Protein AF-A0A7V5R061-F1 (afdb_monomer_lite)

pLDDT: mean 94.67, std 3.87, range [61.81, 98.5]

Sequence (134 aa):
MTQEQFEGTRNYLDKYAGLLVKSQDRILGYALDSKYYGIDEWTQYIKNGLANLTVADVNRVINKYLQEDNIHFVFISKDGKDMKQRLVSEQPSPMKYNSAKDEDLLNKDKFLQKFPLHINADDVSIIPVEAVFQ

Radius of gyration: 22.3 Å; chains: 1; bounding box: 55×31×46 Å

Foldseek 3Di:
DDQVVLVVVLVVVLVVLVVQPPDPVSQVVQVVVCVVVVHDRRSVRSNVCSVPDDPVNVVVCCVVPVDLPDDDDDDDDPDLPVVLVCLQVLPFDQDDDPDDDDPVVNVVSVCVSRPNPNDHSVNRDDDDPVRPPD

Secondary structure (DSSP, 8-state):
--HHHHHHHHHHHHHHHHHHT-SHHHHHHHHHHHHHHT-S-HHHHHHHHHHH--HHHHHHHHHHHS-STT-------S-HHHHHHHHHTT-------SS---HHHHHHHHHHTT------GGG-----GGGT--

Structure (mmCIF, N/CA/C/O backbone):
data_AF-A0A7V5R061-F1
#
_entry.id   AF-A0A7V5R061-F1
#
loop_
_atom_site.group_PDB
_atom_site.id
_atom_site.type_symbol
_atom_site.label_atom_id
_atom_site.label_alt_id
_atom_site.label_comp_id
_atom_site.label_asym_id
_atom_site.label_entity_id
_atom_site.label_seq_id
_atom_site.pdbx_PDB_ins_code
_atom_site.Cartn_x
_atom_site.Cartn_y
_atom_site.Cartn_z
_atom_site.occupancy
_atom_site.B_iso_or_equiv
_atom_site.auth_seq_id
_atom_site.auth_comp_id
_atom_site.auth_asym_id
_atom_site.auth_atom_id
_atom_site.pdbx_PDB_model_num
ATOM 1 N N . MET A 1 1 ? 6.337 -3.890 11.846 1.00 93.62 1 MET A N 1
ATOM 2 C CA . MET A 1 1 ? 5.830 -2.796 12.704 1.00 93.62 1 MET A CA 1
ATOM 3 C C . MET A 1 1 ? 6.207 -3.084 14.154 1.00 93.62 1 MET A C 1
ATOM 5 O O . MET A 1 1 ? 6.145 -4.244 14.556 1.00 93.62 1 MET A O 1
ATOM 9 N N . THR A 1 2 ? 6.638 -2.074 14.916 1.00 98.00 2 THR A N 1
ATOM 10 C CA . THR A 1 2 ? 6.939 -2.212 16.358 1.00 98.00 2 THR A CA 1
ATOM 11 C C . THR A 1 2 ? 5.665 -2.147 17.212 1.00 98.00 2 THR A C 1
ATOM 13 O O . THR A 1 2 ? 4.622 -1.705 16.732 1.00 98.00 2 THR A O 1
ATOM 16 N N . GLN A 1 3 ? 5.742 -2.558 18.484 1.00 98.19 3 GLN A N 1
ATOM 17 C CA . GLN A 1 3 ? 4.614 -2.455 19.425 1.00 98.19 3 GLN A CA 1
ATOM 18 C C . GLN A 1 3 ? 4.134 -1.004 19.586 1.00 98.19 3 GLN A C 1
ATOM 20 O O . GLN A 1 3 ? 2.940 -0.738 19.514 1.00 98.19 3 GLN A O 1
ATOM 25 N N . GLU A 1 4 ? 5.066 -0.062 19.734 1.00 98.31 4 GLU A N 1
ATOM 26 C CA . GLU A 1 4 ? 4.762 1.366 19.883 1.00 98.31 4 GLU A CA 1
ATOM 27 C C . GLU A 1 4 ? 4.038 1.932 18.651 1.00 98.31 4 GLU A C 1
ATOM 29 O O . GLU A 1 4 ? 3.010 2.597 18.778 1.00 98.31 4 GLU A O 1
ATOM 34 N N . GLN A 1 5 ? 4.528 1.615 17.444 1.00 98.00 5 GLN A N 1
ATOM 35 C CA . GLN A 1 5 ? 3.871 2.012 16.195 1.00 98.00 5 GLN A CA 1
ATOM 36 C C . GLN A 1 5 ? 2.455 1.434 16.107 1.00 98.00 5 GLN A C 1
ATOM 38 O O . GLN A 1 5 ? 1.520 2.147 15.749 1.00 98.00 5 GLN A O 1
ATOM 43 N N . PHE A 1 6 ? 2.292 0.159 16.469 1.00 98.38 6 PHE A N 1
ATOM 44 C CA . PHE A 1 6 ? 0.998 -0.512 16.470 1.00 98.38 6 PHE A CA 1
ATOM 45 C C . PHE A 1 6 ? -0.001 0.162 17.416 1.00 98.38 6 PHE A C 1
ATOM 47 O O . PHE A 1 6 ? -1.114 0.488 17.003 1.00 98.38 6 PHE A O 1
ATOM 54 N N . GLU A 1 7 ? 0.387 0.415 18.665 1.00 97.94 7 GLU A N 1
ATOM 55 C CA . GLU A 1 7 ? -0.480 1.060 19.656 1.00 97.94 7 GLU A CA 1
ATOM 56 C C . GLU A 1 7 ? -0.854 2.484 19.241 1.00 97.94 7 GLU A C 1
ATOM 58 O O . GLU A 1 7 ? -2.025 2.864 19.327 1.00 97.94 7 GLU A O 1
ATOM 63 N N . GLY A 1 8 ? 0.115 3.247 18.725 1.00 97.88 8 GLY A N 1
ATOM 64 C CA . GLY A 1 8 ? -0.114 4.586 18.191 1.00 97.88 8 GLY A CA 1
ATOM 65 C C . GLY A 1 8 ? -1.131 4.584 17.048 1.00 97.88 8 GLY A C 1
ATOM 66 O O . GLY A 1 8 ? -2.111 5.334 17.085 1.00 97.88 8 GLY A O 1
ATOM 67 N N . THR A 1 9 ? -0.955 3.700 16.061 1.00 97.44 9 THR A N 1
ATOM 68 C CA . THR A 1 9 ? -1.890 3.561 14.938 1.00 97.44 9 THR A CA 1
ATOM 69 C C . THR A 1 9 ? -3.266 3.074 15.393 1.00 97.44 9 THR A C 1
ATOM 71 O O . THR A 1 9 ? -4.271 3.650 14.981 1.00 97.44 9 THR A O 1
ATOM 74 N N . ARG A 1 10 ? -3.348 2.072 16.279 1.00 97.50 10 ARG A N 1
ATOM 75 C CA . ARG A 1 10 ? -4.625 1.557 16.799 1.00 97.50 10 ARG A CA 1
ATOM 76 C C . ARG A 1 10 ? -5.424 2.650 17.510 1.00 97.50 10 ARG A C 1
ATOM 78 O O . ARG A 1 10 ? -6.607 2.818 17.228 1.00 97.50 10 ARG A O 1
ATOM 85 N N . ASN A 1 11 ? -4.773 3.424 18.378 1.00 95.81 11 ASN A N 1
ATOM 86 C CA . ASN A 1 11 ? -5.411 4.517 19.118 1.00 95.81 11 ASN A CA 1
ATOM 87 C C . ASN A 1 11 ? -5.890 5.647 18.196 1.00 95.81 11 ASN A C 1
ATOM 89 O O . ASN A 1 11 ? -6.921 6.269 18.457 1.00 95.81 11 ASN A O 1
ATOM 93 N N . TYR A 1 12 ? -5.144 5.930 17.125 1.00 96.75 12 TYR A N 1
ATOM 94 C CA . TYR A 1 12 ? -5.578 6.868 16.094 1.00 96.75 12 TYR A CA 1
ATOM 95 C C . TYR A 1 12 ? -6.833 6.358 15.374 1.00 96.75 12 TYR A C 1
ATOM 97 O O . TYR A 1 12 ? -7.822 7.086 15.290 1.00 96.75 12 TYR A O 1
ATOM 105 N N . LEU A 1 13 ? -6.816 5.106 14.903 1.00 96.81 13 LEU A N 1
ATOM 106 C CA . LEU A 1 13 ? -7.914 4.516 14.135 1.00 96.81 13 LEU A CA 1
ATOM 107 C C . LEU A 1 13 ? -9.207 4.385 14.950 1.00 96.81 13 LEU A C 1
ATOM 109 O O . LEU A 1 13 ? -10.279 4.677 14.422 1.00 96.81 13 LEU A O 1
ATOM 113 N N . ASP A 1 14 ? -9.114 4.031 16.235 1.00 93.56 14 ASP A N 1
ATOM 114 C CA . ASP A 1 14 ? -10.270 3.934 17.139 1.00 93.56 14 ASP A CA 1
ATOM 115 C C . ASP A 1 14 ? -11.050 5.260 17.229 1.00 93.56 14 ASP A C 1
ATOM 117 O O . ASP A 1 14 ? -12.279 5.298 17.115 1.00 93.56 14 ASP A O 1
ATOM 121 N N . LYS A 1 15 ? -10.325 6.381 17.336 1.00 92.31 15 LYS A N 1
ATOM 122 C CA . LYS A 1 15 ? -10.913 7.730 17.340 1.00 92.31 15 LYS A CA 1
ATOM 123 C C . LYS A 1 15 ? -11.374 8.154 15.949 1.00 92.31 15 LYS A C 1
ATOM 125 O O . LYS A 1 15 ? -12.422 8.785 15.808 1.00 92.31 15 LYS A O 1
ATOM 130 N N . TYR A 1 16 ? -10.591 7.819 14.926 1.00 94.81 16 TYR A N 1
ATOM 131 C CA . TYR A 1 16 ? -10.864 8.197 13.544 1.00 94.81 16 TYR A CA 1
ATOM 132 C C . TYR A 1 16 ? -12.153 7.563 13.009 1.00 94.81 16 TYR A C 1
ATOM 134 O O . TYR A 1 16 ? -12.869 8.215 12.252 1.00 94.81 16 TYR A O 1
ATOM 142 N N . ALA A 1 17 ? -12.513 6.356 13.465 1.00 92.38 17 ALA A N 1
ATOM 143 C CA . ALA A 1 17 ? -13.767 5.704 13.091 1.00 92.38 17 ALA A CA 1
ATOM 144 C C . ALA A 1 17 ? -14.987 6.613 13.336 1.00 92.38 17 ALA A C 1
ATOM 146 O O . ALA A 1 17 ? -15.807 6.808 12.445 1.00 92.38 17 ALA A O 1
ATOM 147 N N . GLY A 1 18 ? -15.059 7.286 14.490 1.00 90.88 18 GLY A N 1
ATOM 148 C CA . GLY A 1 18 ? -16.155 8.221 14.779 1.00 90.88 18 GLY A CA 1
ATOM 149 C C . GLY A 1 18 ? -16.217 9.426 13.828 1.00 90.88 18 GLY A C 1
ATOM 150 O O . GLY A 1 18 ? -17.297 9.937 13.542 1.00 90.88 18 GLY A O 1
ATOM 151 N N . LEU A 1 19 ? -15.077 9.869 13.288 1.00 93.12 19 LEU A N 1
ATOM 152 C CA . LEU A 1 19 ? -15.027 10.990 12.342 1.00 93.12 19 LEU A CA 1
ATOM 153 C C . LEU A 1 19 ? -15.553 10.617 10.952 1.00 93.12 19 LEU A C 1
ATOM 155 O O . LEU A 1 19 ? -16.001 11.497 10.212 1.00 93.12 19 LEU A O 1
ATOM 159 N N . LEU A 1 20 ? -15.505 9.334 10.590 1.00 93.62 20 LEU A N 1
ATOM 160 C CA . LEU A 1 20 ? -15.982 8.849 9.296 1.00 93.62 20 LEU A CA 1
ATOM 161 C C . LEU A 1 20 ? -17.513 8.842 9.199 1.00 93.62 20 LEU A C 1
ATOM 163 O O . LEU A 1 20 ? -18.040 8.945 8.094 1.00 93.62 20 LEU A O 1
ATOM 167 N N . VAL A 1 21 ? -18.216 8.840 10.334 1.00 93.38 21 VAL A N 1
ATOM 168 C CA . VAL A 1 21 ? -19.686 8.882 10.441 1.00 93.38 21 VAL A CA 1
ATOM 169 C C . VAL A 1 21 ? -20.218 10.253 10.888 1.00 93.38 21 VAL A C 1
ATOM 171 O O . VAL A 1 21 ? -21.299 10.364 11.456 1.00 93.38 21 VAL A O 1
ATOM 174 N N . LYS A 1 22 ? -19.473 11.336 10.625 1.00 93.31 22 LYS A N 1
ATOM 175 C CA . LYS A 1 22 ? -19.818 12.699 11.085 1.00 93.31 22 LYS A CA 1
ATOM 176 C C . LYS A 1 22 ? -21.060 13.330 10.435 1.00 93.31 22 LYS A C 1
ATOM 178 O O . LYS A 1 22 ? -21.471 14.411 10.849 1.00 93.31 22 LYS A O 1
ATOM 183 N N . SER A 1 23 ? -21.605 12.726 9.383 1.00 95.56 23 SER A N 1
ATOM 184 C CA . SER A 1 23 ? -22.730 13.259 8.613 1.00 95.56 23 SER A CA 1
ATOM 185 C C . SER A 1 23 ? -23.738 12.163 8.272 1.00 95.56 23 SER A C 1
ATOM 187 O O . SER A 1 23 ? -23.395 10.983 8.195 1.00 95.56 23 SER A O 1
ATOM 189 N N . GLN A 1 24 ? -25.000 12.552 8.073 1.00 95.62 24 GLN A N 1
ATOM 190 C CA . GLN A 1 24 ? -26.105 11.607 7.885 1.00 95.62 24 GLN A CA 1
ATOM 191 C C . GLN A 1 24 ? -25.953 10.739 6.626 1.00 95.62 24 GLN A C 1
ATOM 193 O O . GLN A 1 24 ? -26.290 9.557 6.649 1.00 95.62 24 GLN A O 1
ATOM 198 N N . ASP A 1 25 ? -25.429 11.306 5.540 1.00 97.00 25 ASP A N 1
ATOM 199 C CA . ASP A 1 25 ? -25.125 10.593 4.295 1.00 97.00 25 ASP A CA 1
ATOM 200 C C . ASP A 1 25 ? -24.064 9.503 4.509 1.00 97.00 25 ASP A C 1
ATOM 202 O O . ASP A 1 25 ? -24.206 8.394 3.998 1.00 97.00 25 ASP A O 1
ATOM 206 N N . ARG A 1 26 ? -23.040 9.778 5.327 1.00 96.25 26 ARG A N 1
ATOM 207 C CA . ARG A 1 26 ? -22.009 8.798 5.691 1.00 96.25 26 ARG A CA 1
ATOM 208 C C . ARG A 1 26 ? -22.557 7.697 6.588 1.00 96.25 26 ARG A C 1
ATOM 210 O O . ARG A 1 26 ? -22.271 6.533 6.327 1.00 96.25 26 ARG A O 1
ATOM 217 N N . ILE A 1 27 ? -23.362 8.047 7.595 1.00 95.81 27 ILE A N 1
ATOM 218 C CA . ILE A 1 27 ? -24.042 7.063 8.454 1.00 95.81 27 ILE A CA 1
ATOM 219 C C . ILE A 1 27 ? -24.875 6.110 7.593 1.00 95.81 27 ILE A C 1
ATOM 221 O O . ILE A 1 27 ? -24.785 4.895 7.751 1.00 95.81 27 ILE A O 1
ATOM 225 N N . LEU A 1 28 ? -25.653 6.653 6.651 1.00 97.25 28 LEU A N 1
ATOM 226 C CA . LEU A 1 28 ? -26.466 5.841 5.754 1.00 97.25 28 LEU A CA 1
ATOM 227 C C . LEU A 1 28 ? -25.605 4.964 4.835 1.00 97.25 28 LEU A C 1
ATOM 229 O O . LEU A 1 28 ? -25.911 3.786 4.683 1.00 97.25 28 LEU A O 1
ATOM 233 N N . GLY A 1 29 ? -24.528 5.508 4.261 1.00 97.12 29 GLY A N 1
ATOM 234 C CA . GLY A 1 29 ? -23.596 4.750 3.421 1.00 97.12 29 GLY A CA 1
ATOM 235 C C . GLY A 1 29 ? -23.014 3.537 4.149 1.00 97.12 29 GLY A C 1
ATOM 236 O O . GLY A 1 29 ? -23.168 2.413 3.681 1.00 97.12 29 GLY A O 1
ATOM 237 N N . TYR A 1 30 ? -22.457 3.741 5.345 1.00 97.00 30 TYR A N 1
ATOM 238 C CA . TYR A 1 30 ? -21.920 2.636 6.141 1.00 97.00 30 TYR A CA 1
ATOM 239 C C . TYR A 1 30 ? -22.996 1.656 6.614 1.00 97.00 30 TYR A C 1
ATOM 241 O O . TYR A 1 30 ? -22.720 0.468 6.704 1.00 97.00 30 TYR A O 1
ATOM 249 N N . ALA A 1 31 ? -24.228 2.103 6.876 1.00 97.06 31 ALA A N 1
ATOM 250 C CA . ALA A 1 31 ? -25.323 1.192 7.209 1.00 97.06 31 ALA A CA 1
ATOM 251 C C . ALA A 1 31 ? -25.713 0.282 6.028 1.00 97.06 31 ALA A C 1
ATOM 253 O O . ALA A 1 31 ? -26.035 -0.892 6.232 1.00 97.06 31 ALA A O 1
ATOM 254 N N . LEU A 1 32 ? -25.673 0.804 4.796 1.00 97.94 32 LEU A N 1
ATOM 255 C CA . LEU A 1 32 ? -25.878 0.005 3.585 1.00 97.94 32 LEU A CA 1
ATOM 256 C C . LEU A 1 32 ? -24.754 -1.020 3.410 1.00 97.94 32 LEU A C 1
ATOM 258 O O . LEU A 1 32 ? -25.050 -2.195 3.189 1.00 97.94 32 LEU A O 1
ATOM 262 N N . ASP A 1 33 ? -23.498 -0.602 3.586 1.00 97.31 33 ASP A N 1
ATOM 263 C CA . ASP A 1 33 ? -22.341 -1.500 3.537 1.00 97.31 33 ASP A CA 1
ATOM 264 C C . ASP A 1 33 ? -22.424 -2.572 4.630 1.00 97.31 33 ASP A C 1
ATOM 266 O O . ASP A 1 33 ? -22.273 -3.757 4.340 1.00 97.31 33 ASP A O 1
ATOM 270 N N . SER A 1 34 ? -22.747 -2.192 5.872 1.00 97.50 34 SER A N 1
ATOM 271 C CA . SER A 1 34 ? -22.928 -3.133 6.981 1.00 97.50 34 SER A CA 1
ATOM 272 C C . SER A 1 34 ? -23.958 -4.207 6.646 1.00 97.50 34 SER A C 1
ATOM 274 O O . SER A 1 34 ? -23.703 -5.398 6.826 1.00 97.50 34 SER A O 1
ATOM 276 N N . LYS A 1 35 ? -25.100 -3.803 6.075 1.00 97.88 35 LYS A N 1
ATOM 277 C CA . LYS A 1 35 ? -26.143 -4.734 5.637 1.00 97.88 35 LYS A CA 1
ATOM 278 C C . LYS A 1 35 ? -25.678 -5.629 4.488 1.00 97.88 35 LYS A C 1
ATOM 280 O O . LYS A 1 35 ? -26.021 -6.807 4.475 1.00 97.88 35 LYS A O 1
ATOM 285 N N . TYR A 1 36 ? -24.936 -5.081 3.529 1.00 97.94 36 TYR A N 1
ATOM 286 C CA . TYR A 1 36 ? -24.434 -5.827 2.378 1.00 97.94 36 TYR A CA 1
ATOM 287 C C . TYR A 1 36 ? -23.403 -6.888 2.787 1.00 97.94 36 TYR A C 1
ATOM 289 O O . TYR A 1 36 ? -23.503 -8.036 2.362 1.00 97.94 36 TYR A O 1
ATOM 297 N N . TYR A 1 37 ? -22.447 -6.524 3.645 1.00 97.31 37 TYR A N 1
ATOM 298 C CA . TYR A 1 37 ? -21.388 -7.419 4.116 1.00 97.31 37 TYR A CA 1
ATOM 299 C C . TYR A 1 37 ? -21.799 -8.301 5.305 1.00 97.31 37 TYR A C 1
ATOM 301 O O . TYR A 1 37 ? -21.035 -9.183 5.692 1.00 97.31 37 TYR A O 1
ATOM 309 N N . GLY A 1 38 ? -22.985 -8.088 5.887 1.00 97.31 38 GLY A N 1
ATOM 310 C CA . GLY A 1 38 ? -23.475 -8.860 7.032 1.00 97.31 38 GLY A CA 1
ATOM 311 C C . GLY A 1 38 ? -22.687 -8.609 8.320 1.00 97.31 38 GLY A C 1
ATOM 312 O O . GLY A 1 38 ? -22.534 -9.524 9.126 1.00 97.31 38 GLY A O 1
ATOM 313 N N . ILE A 1 39 ? -22.165 -7.393 8.496 1.00 97.06 39 ILE A N 1
ATOM 314 C CA . ILE A 1 39 ? -21.455 -6.970 9.710 1.00 97.06 39 ILE A CA 1
ATOM 315 C C . ILE A 1 39 ? -22.372 -6.127 10.604 1.00 97.06 39 ILE A C 1
ATOM 317 O O . ILE A 1 39 ? -23.392 -5.600 10.152 1.00 97.06 39 ILE A O 1
ATOM 321 N N . ASP A 1 40 ? -21.984 -5.975 11.869 1.00 96.00 40 ASP A N 1
ATOM 322 C CA . ASP A 1 40 ? -22.656 -5.082 12.817 1.00 96.00 40 ASP A CA 1
ATOM 323 C C . ASP A 1 40 ? -22.610 -3.609 12.361 1.00 96.00 40 ASP A C 1
ATOM 325 O O . ASP A 1 40 ? -22.041 -3.259 11.318 1.00 96.00 40 ASP A O 1
ATOM 329 N N . GLU A 1 41 ? -23.196 -2.715 13.166 1.00 95.50 41 GLU A N 1
ATOM 330 C CA . GLU A 1 41 ? -23.025 -1.271 12.987 1.00 95.50 41 GLU A CA 1
ATOM 331 C C . GLU A 1 41 ? -21.532 -0.959 12.824 1.00 95.50 41 GLU A C 1
ATOM 333 O O . GLU A 1 41 ? -20.706 -1.350 13.652 1.00 95.50 41 GLU A O 1
ATOM 338 N N . TRP A 1 42 ? -21.190 -0.312 11.710 1.00 95.69 42 TRP A N 1
ATOM 339 C CA . TRP A 1 42 ? -19.817 -0.219 11.228 1.00 95.69 42 TRP A CA 1
ATOM 340 C C . TRP A 1 42 ? -18.847 0.319 12.286 1.00 95.69 42 TRP A C 1
ATOM 342 O O . TRP A 1 42 ? -17.757 -0.226 12.468 1.00 95.69 42 TRP A O 1
ATOM 352 N N . THR A 1 43 ? -19.248 1.342 13.042 1.00 94.94 43 THR A N 1
ATOM 353 C CA . THR A 1 43 ? -18.385 1.939 14.064 1.00 94.94 43 THR A CA 1
ATOM 354 C C . THR A 1 43 ? -18.102 0.955 15.203 1.00 94.94 43 THR A C 1
ATOM 356 O O . THR A 1 43 ? -16.962 0.859 15.660 1.00 94.94 43 THR A O 1
ATOM 359 N N . GLN A 1 44 ? -19.106 0.192 15.646 1.00 94.88 44 GLN A N 1
ATOM 360 C CA . GLN A 1 44 ? -18.931 -0.885 16.628 1.00 94.88 44 GLN A CA 1
ATOM 361 C C . GLN A 1 44 ? -18.063 -2.022 16.088 1.00 94.88 44 GLN A C 1
ATOM 363 O O . GL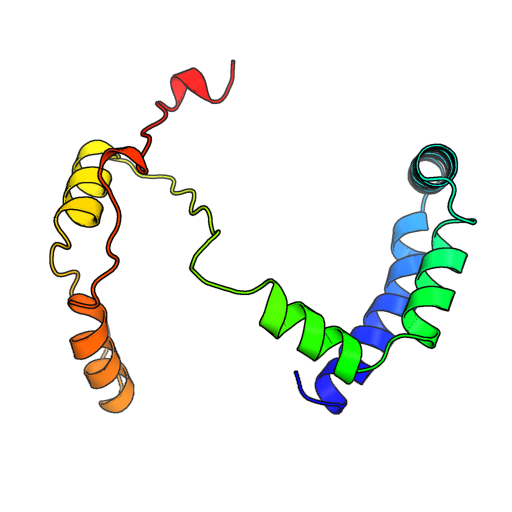N A 1 44 ? -17.134 -2.451 16.773 1.00 94.88 44 GLN A O 1
ATOM 368 N N . TYR A 1 45 ? -18.318 -2.470 14.856 1.00 96.25 45 TYR A N 1
ATOM 369 C CA . TYR A 1 45 ? -17.536 -3.519 14.203 1.00 96.25 45 TYR A CA 1
ATOM 370 C C . TYR A 1 45 ? -16.041 -3.167 14.165 1.00 96.25 45 TYR A C 1
ATOM 372 O O . TYR A 1 45 ? -15.199 -3.961 14.593 1.00 96.25 45 TYR A O 1
ATOM 380 N N . ILE A 1 46 ? -15.703 -1.945 13.735 1.00 95.94 46 ILE A N 1
ATOM 381 C CA . ILE A 1 46 ? -14.315 -1.469 13.679 1.00 95.94 46 ILE A CA 1
ATOM 382 C C . ILE A 1 46 ? -13.692 -1.390 15.075 1.00 95.94 46 ILE A C 1
ATOM 384 O O . ILE A 1 46 ? -12.586 -1.896 15.271 1.00 95.94 46 ILE A O 1
ATOM 388 N N . LYS A 1 47 ? -14.382 -0.800 16.058 1.00 95.00 47 LYS A N 1
ATOM 389 C CA . LYS A 1 47 ? -13.856 -0.669 17.428 1.00 95.00 47 LYS A CA 1
ATOM 390 C C . LYS A 1 47 ? -13.590 -2.022 18.079 1.00 95.00 47 LYS A C 1
ATOM 392 O O . LYS A 1 47 ? -12.522 -2.226 18.654 1.00 95.00 47 LYS A O 1
ATOM 397 N N . ASN A 1 48 ? -14.517 -2.965 17.931 1.00 96.38 48 ASN A N 1
ATOM 398 C CA . ASN A 1 48 ? -14.359 -4.324 18.444 1.00 96.38 48 ASN A CA 1
ATOM 399 C C . ASN A 1 48 ? -13.197 -5.048 17.751 1.00 96.38 48 ASN A C 1
ATOM 401 O O . ASN A 1 48 ? -12.393 -5.707 18.411 1.00 96.38 48 ASN A O 1
ATOM 405 N N . GLY A 1 49 ? -13.069 -4.885 16.431 1.00 96.81 49 GLY A N 1
ATOM 406 C CA . GLY A 1 49 ? -11.950 -5.429 15.666 1.00 96.81 49 GLY A CA 1
ATOM 407 C C . GLY A 1 49 ? -10.603 -4.885 16.143 1.00 96.81 49 GLY A C 1
ATOM 408 O O . GLY A 1 49 ? -9.692 -5.659 16.422 1.00 96.81 49 GLY A O 1
ATOM 409 N N . LEU A 1 50 ? -10.487 -3.564 16.307 1.00 97.00 50 LEU A N 1
ATOM 410 C CA . LEU A 1 50 ? -9.263 -2.915 16.786 1.00 97.00 50 LEU A CA 1
ATOM 411 C C . LEU A 1 50 ? -8.916 -3.318 18.222 1.00 97.00 50 LEU A C 1
ATOM 413 O O . LEU A 1 50 ? -7.744 -3.558 18.509 1.00 97.00 50 LEU A O 1
ATOM 417 N N . ALA A 1 51 ? -9.906 -3.428 19.111 1.00 96.25 51 ALA A N 1
ATOM 418 C CA . ALA A 1 51 ? -9.696 -3.843 20.498 1.00 96.25 51 ALA A CA 1
ATOM 419 C C . ALA A 1 51 ? -9.083 -5.251 20.604 1.00 96.25 51 ALA A C 1
ATOM 421 O O . ALA A 1 51 ? -8.215 -5.476 21.448 1.00 96.25 51 ALA A O 1
ATOM 422 N N . ASN A 1 52 ? -9.490 -6.164 19.718 1.00 97.19 52 ASN A N 1
ATOM 423 C CA . ASN A 1 52 ? -9.008 -7.547 19.681 1.00 97.19 52 ASN A CA 1
ATOM 424 C C . ASN A 1 52 ? -7.734 -7.741 18.840 1.00 97.19 52 ASN A C 1
ATOM 426 O O . ASN A 1 52 ? -7.110 -8.798 18.913 1.00 97.19 52 ASN A O 1
ATOM 430 N N . LEU A 1 53 ? -7.347 -6.753 18.027 1.00 97.62 53 LEU A N 1
ATOM 431 C CA . LEU A 1 53 ? -6.199 -6.849 17.128 1.00 97.62 53 LEU A CA 1
ATOM 432 C C . LEU A 1 53 ? -4.874 -6.820 17.903 1.00 97.62 53 LEU A C 1
ATOM 434 O O . LEU A 1 53 ? -4.706 -6.040 18.845 1.00 97.62 53 LEU A O 1
ATOM 438 N N . THR A 1 54 ? -3.900 -7.618 17.458 1.00 98.19 54 THR A N 1
ATOM 439 C CA . THR A 1 54 ? -2.545 -7.648 18.029 1.00 98.19 54 THR A CA 1
ATOM 440 C C . THR A 1 54 ? -1.477 -7.213 17.023 1.00 98.19 54 THR A C 1
ATOM 442 O O . THR A 1 54 ? -1.657 -7.317 15.807 1.00 98.19 54 THR A O 1
ATOM 445 N N . VAL A 1 55 ? -0.306 -6.786 17.516 1.00 98.38 55 VAL A N 1
ATOM 446 C CA . VAL A 1 55 ? 0.858 -6.498 16.654 1.00 98.38 55 VAL A CA 1
ATOM 447 C C . VAL A 1 55 ? 1.304 -7.735 15.862 1.00 98.38 55 VAL A C 1
ATOM 449 O O . VAL A 1 55 ? 1.784 -7.615 14.734 1.00 98.38 55 VAL A O 1
ATOM 452 N N . ALA A 1 56 ? 1.125 -8.932 16.433 1.00 98.50 56 ALA A N 1
ATOM 453 C CA . ALA A 1 56 ? 1.478 -10.190 15.789 1.00 98.50 56 ALA A CA 1
ATOM 454 C C . ALA A 1 56 ? 0.575 -10.461 14.580 1.00 98.50 56 ALA A C 1
ATOM 456 O O . ALA A 1 56 ? 1.077 -10.849 13.525 1.00 98.50 56 ALA A O 1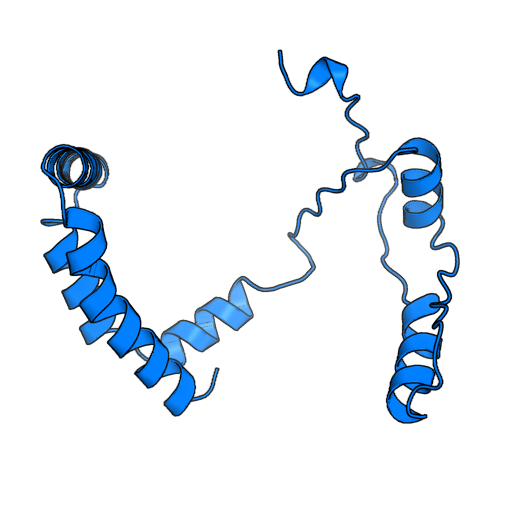
ATOM 457 N N . ASP A 1 57 ? -0.727 -10.182 14.693 1.00 98.12 57 ASP A N 1
ATOM 458 C CA . ASP A 1 57 ? -1.662 -10.287 13.571 1.00 98.12 57 ASP A CA 1
ATOM 459 C C . ASP A 1 57 ? -1.289 -9.346 12.431 1.00 98.12 57 ASP A C 1
ATOM 461 O O . ASP A 1 57 ? -1.226 -9.769 11.276 1.00 98.12 57 ASP A O 1
ATOM 465 N N . VAL A 1 58 ? -0.982 -8.088 12.756 1.00 97.50 58 VAL A N 1
ATOM 466 C CA . VAL A 1 58 ? -0.590 -7.086 11.759 1.00 97.50 58 VAL A CA 1
ATOM 467 C C . VAL A 1 58 ? 0.705 -7.493 11.062 1.00 97.50 58 VAL A C 1
ATOM 469 O O . VAL A 1 58 ? 0.753 -7.528 9.836 1.00 97.50 58 VAL A O 1
ATOM 472 N N . ASN A 1 59 ? 1.740 -7.870 11.815 1.00 98.00 59 ASN A N 1
ATOM 473 C CA . ASN A 1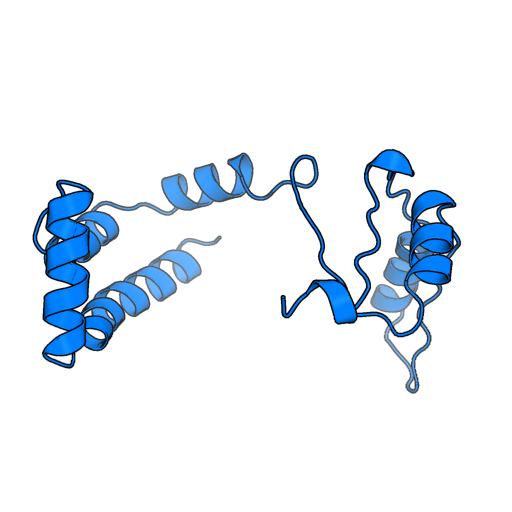 59 ? 3.014 -8.291 11.231 1.00 98.00 59 ASN A CA 1
ATOM 474 C C . ASN A 1 59 ? 2.871 -9.568 10.388 1.00 98.00 59 ASN A C 1
ATOM 476 O O . ASN A 1 59 ? 3.480 -9.666 9.325 1.00 98.00 59 ASN A O 1
ATOM 480 N N . ARG A 1 60 ? 2.025 -10.520 10.804 1.00 98.00 60 ARG A N 1
ATOM 481 C CA . ARG A 1 60 ? 1.708 -11.717 10.013 1.00 98.00 60 ARG A CA 1
ATOM 482 C C . ARG A 1 60 ? 1.074 -11.352 8.670 1.00 98.00 60 ARG A C 1
ATOM 484 O O . ARG A 1 60 ? 1.439 -11.935 7.655 1.00 98.00 60 ARG A O 1
ATOM 491 N N . VAL A 1 61 ? 0.124 -10.417 8.658 1.00 97.19 61 VAL A N 1
ATOM 492 C CA . VAL A 1 61 ? -0.550 -9.958 7.431 1.00 97.19 61 VAL A CA 1
ATOM 493 C C . VAL A 1 61 ? 0.413 -9.169 6.541 1.00 97.19 61 VAL A C 1
ATOM 495 O O . VAL A 1 61 ? 0.451 -9.436 5.344 1.00 97.19 61 VAL A O 1
ATOM 498 N N . ILE A 1 62 ? 1.236 -8.280 7.109 1.00 95.31 62 ILE A N 1
ATOM 499 C CA . ILE A 1 62 ? 2.279 -7.550 6.367 1.00 95.31 62 ILE A CA 1
ATOM 500 C C . ILE A 1 62 ? 3.200 -8.540 5.653 1.00 95.31 62 ILE A C 1
ATOM 502 O O . ILE A 1 62 ? 3.324 -8.477 4.438 1.00 95.31 62 ILE A O 1
ATOM 506 N N . ASN A 1 63 ? 3.762 -9.510 6.376 1.00 94.50 63 ASN A N 1
ATOM 507 C CA . ASN A 1 63 ? 4.685 -10.482 5.785 1.00 94.50 63 ASN A CA 1
ATOM 508 C C . ASN A 1 63 ? 4.019 -11.392 4.744 1.00 94.50 63 ASN A C 1
ATOM 510 O O . ASN A 1 63 ? 4.694 -11.905 3.859 1.00 94.50 63 ASN A O 1
ATOM 514 N N . LYS A 1 64 ? 2.708 -11.635 4.866 1.00 95.12 64 LYS A N 1
ATOM 515 C CA . LYS A 1 64 ? 1.975 -12.499 3.936 1.00 95.12 64 LYS A CA 1
ATOM 516 C C . LYS A 1 64 ? 1.594 -11.788 2.637 1.00 95.12 64 LYS A C 1
ATOM 518 O O . LYS A 1 64 ? 1.573 -12.439 1.598 1.00 95.12 64 LYS A O 1
ATOM 523 N N . TYR A 1 65 ? 1.221 -10.511 2.701 1.00 95.00 65 TYR A N 1
ATOM 524 C CA . TYR A 1 6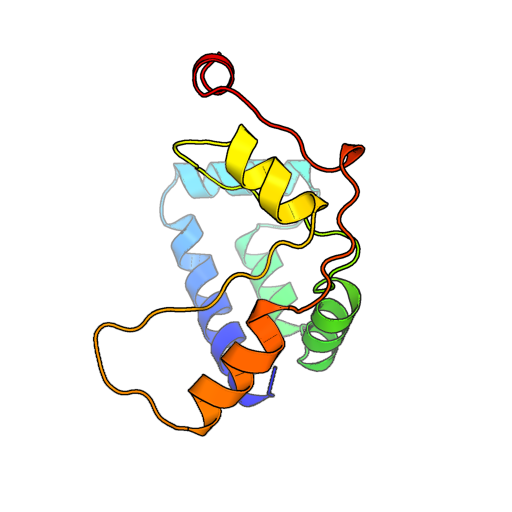5 ? 0.586 -9.823 1.571 1.00 95.00 65 TYR A CA 1
ATOM 525 C C . TYR A 1 65 ? 1.384 -8.645 1.014 1.00 95.00 65 TYR A C 1
ATOM 527 O O . TYR A 1 65 ? 1.158 -8.279 -0.133 1.00 95.00 65 TYR A O 1
ATOM 535 N N . LEU A 1 66 ? 2.305 -8.052 1.779 1.00 93.38 66 LEU A N 1
ATOM 536 C CA . LEU A 1 66 ? 3.194 -7.006 1.276 1.00 93.38 66 LEU A CA 1
ATOM 537 C C . LEU A 1 66 ? 4.459 -7.661 0.708 1.00 93.38 66 LEU A C 1
ATOM 539 O O . LEU A 1 66 ? 5.491 -7.727 1.372 1.00 93.38 66 LEU A O 1
ATOM 543 N N . GLN A 1 67 ? 4.328 -8.200 -0.500 1.00 92.00 67 GLN A N 1
ATOM 544 C CA . GLN A 1 67 ? 5.377 -8.897 -1.246 1.00 92.00 67 GLN A CA 1
ATOM 545 C C . GLN A 1 67 ? 5.546 -8.284 -2.644 1.00 92.00 67 GLN A C 1
ATOM 547 O O . GLN A 1 67 ? 4.843 -7.337 -3.000 1.00 92.00 67 GLN A O 1
ATOM 552 N N . GLU A 1 68 ? 6.500 -8.811 -3.411 1.00 88.44 68 GLU A N 1
ATOM 553 C CA . GLU A 1 68 ? 6.844 -8.310 -4.747 1.00 88.44 68 GLU A CA 1
ATOM 554 C C . GLU A 1 68 ? 6.307 -9.201 -5.886 1.00 88.44 68 GLU A C 1
ATOM 556 O O . GLU A 1 68 ? 6.230 -8.742 -7.020 1.00 88.44 68 GLU A O 1
ATOM 561 N N . ASP A 1 69 ? 5.871 -10.440 -5.614 1.00 87.56 69 ASP A N 1
ATOM 562 C CA . ASP A 1 69 ? 5.450 -11.375 -6.676 1.00 87.56 69 ASP A CA 1
ATOM 563 C C . ASP A 1 69 ? 4.048 -11.089 -7.255 1.00 87.56 69 ASP A C 1
ATOM 565 O O . ASP A 1 69 ? 3.686 -11.622 -8.298 1.00 87.56 69 ASP A O 1
ATOM 569 N N . ASN A 1 70 ? 3.208 -10.320 -6.555 1.00 88.62 70 ASN A N 1
ATOM 570 C CA . ASN A 1 70 ? 1.816 -10.040 -6.926 1.00 88.62 70 ASN A CA 1
ATOM 571 C C . ASN A 1 70 ? 1.482 -8.560 -6.694 1.00 88.62 70 ASN A C 1
ATOM 573 O O . ASN A 1 70 ? 0.576 -8.206 -5.933 1.00 88.62 70 ASN A O 1
ATOM 577 N N . ILE A 1 71 ? 2.257 -7.693 -7.343 1.00 90.50 71 ILE A N 1
ATOM 578 C CA . ILE A 1 71 ? 2.112 -6.241 -7.284 1.00 90.50 71 ILE A CA 1
ATOM 579 C C . ILE A 1 71 ? 1.876 -5.670 -8.683 1.00 90.50 71 ILE A C 1
ATOM 581 O O . ILE A 1 71 ? 2.475 -6.100 -9.665 1.00 90.50 71 ILE A O 1
ATOM 585 N N . HIS A 1 72 ? 1.012 -4.659 -8.772 1.00 92.56 72 HIS A N 1
ATOM 586 C CA . HIS A 1 72 ? 0.813 -3.887 -9.993 1.00 92.56 72 HIS A CA 1
ATOM 587 C C . HIS A 1 72 ? 1.277 -2.452 -9.783 1.00 92.56 72 HIS A C 1
ATOM 589 O O . HIS A 1 72 ? 0.808 -1.759 -8.879 1.00 92.56 72 HIS A O 1
ATOM 595 N N . PHE A 1 73 ? 2.161 -1.993 -10.663 1.00 92.88 73 PHE A N 1
ATOM 596 C CA . PHE A 1 73 ? 2.588 -0.604 -10.712 1.00 92.88 73 PHE A CA 1
ATOM 597 C C . PHE A 1 73 ? 1.892 0.115 -11.864 1.00 92.88 73 PHE A C 1
ATOM 599 O O . PHE A 1 73 ? 1.916 -0.343 -13.005 1.00 92.88 73 PHE A O 1
ATOM 606 N N . VAL A 1 74 ? 1.294 1.268 -11.565 1.00 94.25 74 VAL A N 1
ATOM 607 C CA . VAL A 1 74 ? 0.672 2.141 -12.564 1.00 94.25 74 VAL A CA 1
ATOM 608 C C . VAL A 1 74 ? 1.462 3.436 -12.626 1.00 94.25 74 VAL A C 1
ATOM 610 O O . VAL A 1 74 ? 1.653 4.111 -11.615 1.00 94.25 74 VAL A O 1
ATOM 613 N N . PHE A 1 75 ? 1.907 3.791 -13.828 1.00 94.25 75 PHE A N 1
ATOM 614 C CA . PHE A 1 75 ? 2.697 4.989 -14.077 1.00 94.25 75 PHE A CA 1
ATOM 615 C C . PHE A 1 75 ? 1.993 5.892 -15.082 1.00 94.25 75 PHE A C 1
ATOM 617 O O . PHE A 1 75 ? 1.434 5.424 -16.072 1.00 94.25 75 PHE A O 1
ATOM 624 N N . ILE A 1 76 ? 2.087 7.201 -14.860 1.00 94.31 76 ILE A N 1
ATOM 625 C CA . ILE A 1 76 ? 1.710 8.211 -15.847 1.00 94.31 76 ILE A CA 1
ATOM 626 C C . ILE A 1 76 ? 3.006 8.720 -16.472 1.00 94.31 76 ILE A C 1
ATOM 628 O O . ILE A 1 76 ? 3.830 9.331 -15.793 1.00 94.31 76 ILE A O 1
ATOM 632 N N . SER A 1 77 ? 3.199 8.449 -17.762 1.00 93.94 77 SER A N 1
ATOM 633 C CA . SER A 1 77 ? 4.395 8.843 -18.512 1.00 93.94 77 SER A CA 1
ATOM 634 C C . SER A 1 77 ? 4.013 9.598 -19.779 1.00 93.94 77 SER A C 1
ATOM 636 O O . SER A 1 77 ? 3.021 9.275 -20.429 1.00 93.94 77 SER A O 1
ATOM 638 N N . LYS A 1 78 ? 4.844 10.575 -20.162 1.00 94.56 78 LYS A N 1
ATOM 639 C CA . LYS A 1 78 ? 4.757 11.233 -21.475 1.00 94.56 78 LYS A CA 1
ATOM 640 C C . LYS A 1 78 ? 5.062 10.255 -22.616 1.00 94.56 78 LYS A C 1
ATOM 642 O O . LYS A 1 78 ? 4.520 10.409 -23.704 1.00 94.56 78 LYS A O 1
ATOM 647 N N . ASP A 1 79 ? 5.932 9.277 -22.366 1.00 95.94 79 ASP A N 1
ATOM 648 C CA . ASP A 1 79 ? 6.306 8.242 -23.329 1.00 95.94 79 ASP A CA 1
ATOM 649 C C . ASP A 1 79 ? 6.238 6.860 -22.666 1.00 95.94 79 ASP A C 1
ATOM 651 O O . ASP A 1 79 ? 7.154 6.420 -21.966 1.00 95.94 79 ASP A O 1
ATOM 655 N N . GLY A 1 80 ? 5.099 6.189 -22.843 1.00 95.62 80 GLY A N 1
ATOM 656 C CA . GLY A 1 80 ? 4.893 4.832 -22.338 1.00 95.62 80 GLY A CA 1
ATOM 657 C C . GLY A 1 80 ? 5.683 3.774 -23.112 1.00 95.62 80 GLY A C 1
ATOM 658 O O . GLY A 1 80 ? 6.017 2.737 -22.542 1.00 95.62 80 GLY A O 1
ATOM 659 N N . LYS A 1 81 ? 6.015 4.023 -24.389 1.00 96.00 81 LYS A N 1
ATOM 660 C CA . LYS A 1 81 ? 6.746 3.060 -25.229 1.00 96.00 81 LYS A CA 1
ATOM 661 C C . LYS A 1 81 ? 8.205 2.977 -24.805 1.00 96.00 81 LYS A C 1
ATOM 663 O O . LYS A 1 81 ? 8.696 1.876 -24.571 1.00 96.00 81 LYS A O 1
ATOM 668 N N . ASP A 1 82 ? 8.855 4.126 -24.638 1.00 96.25 82 ASP A N 1
ATOM 669 C CA . ASP A 1 82 ? 10.217 4.203 -24.103 1.00 96.25 82 ASP A CA 1
ATOM 670 C C . ASP A 1 82 ? 10.293 3.621 -22.683 1.00 96.25 82 ASP A C 1
ATOM 672 O O . ASP A 1 82 ? 11.180 2.826 -22.376 1.00 96.25 82 ASP A O 1
ATOM 676 N N . MET A 1 83 ? 9.322 3.943 -21.820 1.00 95.31 83 MET A N 1
ATOM 677 C CA . MET A 1 83 ? 9.292 3.388 -20.465 1.00 95.31 83 MET A CA 1
ATOM 678 C C . MET A 1 83 ? 9.152 1.862 -20.469 1.00 95.31 83 MET A C 1
ATOM 680 O O . MET A 1 83 ? 9.915 1.190 -19.776 1.00 95.31 83 MET A O 1
ATOM 684 N N . LYS A 1 84 ? 8.235 1.306 -21.277 1.00 95.69 84 LYS A N 1
ATOM 685 C CA . LYS A 1 84 ? 8.108 -0.148 -21.448 1.00 95.69 84 LYS A CA 1
ATOM 686 C C . LYS A 1 84 ? 9.431 -0.750 -21.904 1.00 95.69 84 LYS A C 1
ATOM 688 O O . LYS A 1 84 ? 9.877 -1.713 -21.295 1.00 95.69 84 LYS A O 1
ATOM 693 N N . GLN A 1 85 ? 10.071 -0.172 -22.922 1.00 95.94 85 GLN A N 1
ATOM 694 C CA . GLN A 1 85 ? 11.358 -0.655 -23.421 1.00 95.94 85 GLN A CA 1
ATOM 695 C C . GLN A 1 85 ? 12.411 -0.711 -22.307 1.00 95.94 85 GLN A C 1
ATOM 697 O O . GLN A 1 85 ? 13.047 -1.745 -22.137 1.00 95.94 85 GLN A O 1
ATOM 702 N N . ARG A 1 86 ? 12.551 0.359 -21.518 1.00 94.75 86 ARG A N 1
ATOM 703 C CA . ARG A 1 86 ? 13.528 0.431 -20.421 1.00 94.75 86 ARG A CA 1
ATOM 704 C C . ARG A 1 86 ? 13.285 -0.595 -19.320 1.00 94.75 86 ARG A C 1
ATOM 706 O O . ARG A 1 86 ? 14.252 -1.159 -18.814 1.00 94.75 86 ARG A O 1
ATOM 713 N N . LEU A 1 87 ? 12.020 -0.828 -18.963 1.00 94.25 87 LEU A N 1
ATOM 714 C CA . LEU A 1 87 ? 11.630 -1.809 -17.946 1.00 94.25 87 LEU A CA 1
ATOM 715 C C . LEU A 1 87 ? 11.937 -3.240 -18.402 1.00 94.25 87 LEU A C 1
ATOM 717 O O . LEU A 1 87 ? 12.586 -3.981 -17.674 1.00 94.25 87 LEU A O 1
ATOM 721 N N . VAL A 1 88 ? 11.521 -3.610 -19.618 1.00 95.50 88 VAL A N 1
ATOM 722 C CA . VAL A 1 88 ? 11.674 -4.989 -20.124 1.00 95.50 88 VAL A CA 1
ATOM 723 C C . VAL A 1 88 ? 13.111 -5.317 -20.522 1.00 95.50 88 VAL A C 1
ATOM 725 O O . VAL A 1 88 ? 13.499 -6.479 -20.524 1.00 95.50 88 VAL A O 1
ATOM 728 N N . SER A 1 89 ? 13.908 -4.305 -20.883 1.00 95.56 89 SER A N 1
ATOM 729 C CA . SER A 1 89 ? 15.323 -4.482 -21.218 1.00 95.56 89 SER A CA 1
ATOM 730 C C . SER A 1 89 ? 16.255 -4.315 -20.018 1.00 95.56 89 SER A C 1
ATOM 732 O O . SER A 1 89 ? 17.468 -4.316 -20.217 1.00 95.56 89 SER A O 1
ATOM 734 N N . GLU A 1 90 ? 15.711 -4.058 -18.822 1.00 94.06 90 GLU A N 1
ATOM 735 C CA . GLU A 1 90 ? 16.467 -3.742 -17.602 1.00 94.06 90 GLU A CA 1
ATOM 736 C C . GLU A 1 90 ? 17.552 -2.676 -17.839 1.00 94.06 90 GLU A C 1
ATOM 738 O O . GLU A 1 90 ? 18.708 -2.802 -17.424 1.00 94.06 90 GLU A O 1
ATOM 743 N N . GLN A 1 91 ? 17.199 -1.617 -18.579 1.00 94.88 91 GLN A N 1
ATOM 744 C CA . GLN A 1 91 ? 18.166 -0.577 -18.911 1.00 94.88 91 GLN A CA 1
ATOM 745 C C . GLN A 1 91 ? 18.649 0.110 -17.622 1.00 94.88 91 GLN A C 1
ATOM 747 O O . GLN A 1 91 ? 17.812 0.573 -16.843 1.00 94.88 91 GLN A O 1
ATOM 752 N N . PRO A 1 92 ? 19.974 0.282 -17.422 1.00 95.00 92 PRO A N 1
ATOM 753 C CA . PRO A 1 92 ? 20.479 0.944 -16.230 1.00 95.00 92 PRO A CA 1
ATOM 754 C C . PRO A 1 92 ? 19.885 2.343 -16.031 1.00 95.00 92 PRO A C 1
ATOM 756 O O . PRO A 1 92 ? 19.910 3.172 -16.946 1.00 95.00 92 PRO A O 1
ATOM 759 N N . SER A 1 93 ? 19.403 2.621 -14.819 1.00 93.00 93 SER A N 1
ATOM 760 C CA . SER A 1 93 ? 18.726 3.871 -14.455 1.00 93.00 93 SER A CA 1
ATOM 761 C C . SER A 1 93 ? 19.498 4.646 -13.372 1.00 93.00 93 SER A C 1
ATOM 763 O O . SER A 1 93 ? 19.082 4.671 -12.212 1.00 93.00 93 SER A O 1
ATOM 765 N N . PRO A 1 94 ? 20.644 5.273 -13.705 1.00 93.81 94 PRO A N 1
ATOM 766 C CA . PRO A 1 94 ? 21.440 6.012 -12.729 1.00 93.81 94 PRO A CA 1
ATOM 767 C C . PRO A 1 94 ? 20.694 7.251 -12.221 1.00 93.81 94 PRO A C 1
ATOM 769 O O . PRO A 1 94 ? 20.227 8.079 -13.010 1.00 93.81 94 PRO A O 1
ATOM 772 N N . MET A 1 95 ? 20.634 7.415 -10.899 1.00 92.81 95 MET A N 1
ATOM 773 C CA . MET A 1 95 ? 20.034 8.592 -10.273 1.00 92.81 95 MET A CA 1
ATOM 774 C C . MET A 1 95 ? 20.980 9.797 -10.359 1.00 92.81 95 MET A C 1
ATOM 776 O O . MET A 1 95 ? 22.184 9.685 -10.124 1.00 92.81 95 MET A O 1
ATOM 780 N N . LYS A 1 96 ? 20.439 10.969 -10.715 1.00 92.38 96 LYS A N 1
ATOM 781 C CA . LYS A 1 96 ? 21.184 12.236 -10.759 1.00 92.38 96 LYS A CA 1
ATOM 782 C C . LYS A 1 96 ? 20.640 13.193 -9.714 1.00 92.38 96 LYS A C 1
ATOM 784 O O . LYS A 1 96 ? 19.449 13.493 -9.707 1.00 92.38 96 LYS A O 1
ATOM 789 N N . TYR A 1 97 ? 21.534 13.721 -8.888 1.00 93.62 97 TYR A N 1
ATOM 790 C CA . TYR A 1 97 ? 21.205 14.710 -7.871 1.00 93.62 97 TYR A CA 1
ATOM 791 C C . TYR A 1 97 ? 21.701 16.096 -8.276 1.00 93.62 97 TYR A C 1
ATOM 793 O O . TYR A 1 97 ? 22.756 16.244 -8.887 1.00 93.62 97 TYR A O 1
ATOM 801 N N . ASN A 1 98 ? 20.943 17.121 -7.896 1.00 94.88 98 ASN A N 1
ATOM 802 C CA . ASN A 1 98 ? 21.322 18.530 -8.032 1.00 94.88 98 ASN A CA 1
ATOM 803 C C . ASN A 1 98 ? 22.154 19.045 -6.841 1.00 94.88 98 ASN A C 1
ATOM 805 O O . ASN A 1 98 ? 22.520 20.216 -6.808 1.00 94.88 98 ASN A O 1
ATOM 809 N N . SER A 1 99 ? 22.427 18.189 -5.855 1.00 95.62 99 SER A N 1
ATOM 810 C CA . SER A 1 99 ? 23.214 18.493 -4.663 1.00 95.62 99 SER A CA 1
ATOM 811 C C . SER A 1 99 ? 24.136 17.325 -4.331 1.00 95.62 99 SER A C 1
ATOM 813 O O . SER A 1 99 ? 23.854 16.185 -4.706 1.00 95.62 99 SER A O 1
ATOM 815 N N . ALA A 1 100 ? 25.184 17.587 -3.549 1.00 94.31 100 ALA A N 1
ATOM 816 C CA . ALA A 1 100 ? 25.940 16.518 -2.906 1.00 94.31 100 ALA A CA 1
ATOM 817 C C . ALA A 1 100 ? 25.009 15.664 -2.024 1.00 94.31 100 ALA A C 1
ATOM 819 O O . ALA A 1 100 ? 24.057 16.184 -1.427 1.00 94.31 100 ALA A O 1
ATOM 820 N N . LYS A 1 101 ? 25.281 14.359 -1.986 1.00 95.69 101 LYS A N 1
ATOM 821 C CA . LYS A 1 101 ? 24.612 13.355 -1.152 1.00 95.69 101 LYS A CA 1
ATOM 822 C C . LYS A 1 101 ? 25.663 12.575 -0.378 1.00 95.69 101 LYS A C 1
ATOM 824 O O . LYS A 1 101 ? 26.831 12.570 -0.767 1.00 95.69 101 LYS A O 1
ATOM 829 N N . ASP A 1 102 ? 25.247 11.965 0.720 1.00 96.69 102 ASP A N 1
ATOM 830 C CA . ASP A 1 102 ? 26.111 11.104 1.513 1.00 96.69 102 ASP A CA 1
ATOM 831 C C . ASP A 1 102 ? 26.523 9.847 0.732 1.00 96.69 102 ASP A C 1
ATOM 833 O O . ASP A 1 102 ? 25.848 9.397 -0.196 1.00 96.69 102 ASP A O 1
ATOM 837 N N . GLU A 1 103 ? 27.676 9.296 1.101 1.00 94.75 103 GLU A N 1
ATOM 838 C CA . GLU A 1 103 ? 28.280 8.174 0.387 1.00 94.75 103 GLU A CA 1
ATOM 839 C C . GLU A 1 103 ? 27.465 6.878 0.520 1.00 94.75 103 GLU A C 1
ATOM 841 O O . GLU A 1 103 ? 27.423 6.083 -0.421 1.00 94.75 103 GLU A O 1
ATOM 846 N N . ASP A 1 104 ? 26.774 6.682 1.648 1.00 95.94 104 ASP A N 1
ATOM 847 C CA . ASP A 1 104 ? 25.924 5.510 1.879 1.00 95.94 104 ASP A CA 1
ATOM 848 C C . ASP A 1 104 ? 24.752 5.475 0.887 1.00 95.94 104 ASP A C 1
ATOM 850 O O . ASP A 1 104 ? 24.538 4.464 0.212 1.00 95.94 104 ASP A O 1
ATOM 854 N N . LEU A 1 105 ? 24.051 6.601 0.706 1.00 94.50 105 LEU A N 1
ATOM 855 C CA . LEU A 1 105 ? 23.004 6.734 -0.308 1.00 94.50 105 LEU A CA 1
ATOM 856 C C . LEU A 1 105 ? 23.541 6.474 -1.721 1.00 94.50 105 LEU A C 1
ATOM 858 O O . LEU A 1 105 ? 22.973 5.674 -2.463 1.00 94.50 105 LEU A O 1
ATOM 862 N N . LEU A 1 106 ? 24.665 7.097 -2.086 1.00 94.94 106 LEU A N 1
ATOM 863 C CA . LEU A 1 106 ? 25.247 6.939 -3.422 1.00 94.94 106 LEU A CA 1
ATOM 864 C C . LEU A 1 106 ? 25.668 5.492 -3.714 1.00 94.94 106 LEU A C 1
ATOM 866 O O . LEU A 1 106 ? 25.586 5.038 -4.856 1.00 94.94 106 LEU A O 1
ATOM 870 N N . ASN A 1 107 ? 26.120 4.751 -2.703 1.00 94.31 107 ASN A N 1
ATOM 871 C CA . ASN A 1 107 ? 26.470 3.343 -2.858 1.00 94.31 107 ASN A CA 1
ATOM 872 C C . ASN A 1 107 ? 25.230 2.453 -3.021 1.00 94.31 107 ASN A C 1
ATOM 874 O O . ASN A 1 107 ? 25.257 1.544 -3.854 1.00 94.31 107 ASN A O 1
ATOM 878 N N . LYS A 1 108 ? 24.128 2.749 -2.318 1.00 94.81 108 LYS A N 1
ATOM 879 C CA . LYS A 1 108 ? 22.836 2.078 -2.547 1.00 94.81 108 LYS A CA 1
ATOM 880 C C . LYS A 1 108 ? 22.325 2.330 -3.963 1.00 94.81 108 LYS A C 1
ATOM 882 O O . LYS A 1 108 ? 21.955 1.381 -4.649 1.00 94.81 108 LYS A O 1
ATOM 887 N N . ASP A 1 109 ? 22.409 3.564 -4.452 1.00 95.75 109 ASP A N 1
ATOM 888 C CA . ASP A 1 109 ? 21.979 3.904 -5.812 1.00 95.75 109 ASP A CA 1
ATOM 889 C C . ASP A 1 109 ? 22.796 3.178 -6.887 1.00 95.75 109 ASP A C 1
ATOM 891 O O . ASP A 1 109 ? 22.239 2.738 -7.892 1.00 95.75 109 ASP A O 1
ATOM 895 N N . LYS A 1 110 ? 24.109 2.994 -6.680 1.00 93.56 110 LYS A N 1
ATOM 896 C CA . LYS A 1 110 ? 24.968 2.224 -7.602 1.00 93.56 110 LYS A CA 1
ATOM 897 C C . LYS A 1 110 ? 24.545 0.763 -7.735 1.00 93.56 110 LYS A C 1
ATOM 899 O O . LYS A 1 110 ? 24.761 0.183 -8.802 1.00 93.56 110 LYS A O 1
ATOM 904 N N . PHE A 1 111 ? 23.997 0.182 -6.672 1.00 92.75 111 PHE A N 1
ATOM 905 C CA . PHE A 1 111 ? 23.412 -1.152 -6.699 1.00 92.75 111 PHE A CA 1
ATOM 906 C C . PHE A 1 111 ? 22.039 -1.123 -7.386 1.00 92.75 111 PHE A C 1
ATOM 908 O O . PHE A 1 111 ? 21.817 -1.862 -8.343 1.00 92.75 111 PHE A O 1
ATOM 915 N N . LEU A 1 112 ? 21.158 -0.207 -6.970 1.00 94.12 112 LEU A N 1
ATOM 916 C CA . LEU A 1 112 ? 19.781 -0.114 -7.465 1.00 94.12 112 LEU A CA 1
ATOM 917 C C . LEU A 1 112 ? 19.679 0.209 -8.960 1.00 94.12 112 LEU A C 1
ATOM 919 O O . LEU A 1 112 ? 18.804 -0.319 -9.637 1.00 94.12 112 LEU A O 1
ATOM 923 N N . GLN A 1 113 ? 20.592 1.013 -9.511 1.00 95.31 113 GLN A N 1
ATOM 924 C CA . GLN A 1 113 ? 20.577 1.390 -10.934 1.00 95.31 113 GLN A CA 1
ATOM 925 C C . GLN A 1 113 ? 20.664 0.203 -11.911 1.00 95.31 113 GLN A C 1
ATOM 927 O O . GLN A 1 113 ? 20.450 0.410 -13.101 1.00 95.31 113 GLN A O 1
ATOM 932 N N . LYS A 1 114 ? 21.058 -0.995 -11.454 1.00 94.50 114 LYS A N 1
ATOM 933 C CA . LYS A 1 114 ? 21.133 -2.237 -12.247 1.00 94.50 114 LYS A CA 1
ATOM 934 C C . LYS A 1 114 ? 20.438 -3.403 -11.539 1.00 94.50 114 LYS A C 1
ATOM 936 O O . LYS A 1 114 ? 20.777 -4.557 -11.787 1.00 94.50 114 LYS A O 1
ATOM 941 N N . PHE A 1 115 ? 19.537 -3.105 -10.607 1.00 92.44 115 PHE A N 1
ATOM 942 C CA . PHE A 1 115 ? 18.801 -4.140 -9.903 1.00 92.44 115 PHE A CA 1
ATOM 943 C C . PHE A 1 115 ? 17.881 -4.867 -10.896 1.00 92.44 115 PHE A C 1
ATOM 945 O O . PHE A 1 115 ? 17.108 -4.193 -11.582 1.00 92.44 115 PHE A O 1
ATOM 952 N N . PRO A 1 116 ? 17.988 -6.200 -11.020 1.00 92.06 116 PRO A N 1
ATOM 953 C CA . PRO A 1 116 ? 17.173 -6.945 -11.965 1.00 92.06 116 PRO A CA 1
ATOM 954 C C . PRO A 1 116 ? 15.716 -6.954 -11.495 1.00 92.06 116 PRO A C 1
ATOM 956 O O . PRO A 1 116 ? 15.430 -7.245 -10.335 1.00 92.06 116 PRO A O 1
ATOM 959 N N . LEU A 1 117 ? 14.802 -6.606 -12.398 1.00 89.88 117 LEU A N 1
ATOM 960 C CA . LEU A 1 117 ? 13.364 -6.534 -12.128 1.00 89.88 117 LEU A CA 1
ATOM 961 C C . LEU A 1 117 ? 12.622 -7.758 -12.668 1.00 89.88 117 LEU A C 1
ATOM 963 O O . LEU A 1 117 ? 11.514 -8.036 -12.223 1.00 89.88 117 LEU A O 1
ATOM 967 N N . HIS A 1 118 ? 13.213 -8.471 -13.633 1.00 92.25 118 HIS A N 1
ATOM 968 C CA . HIS A 1 118 ? 12.657 -9.683 -14.235 1.00 92.25 118 HIS A CA 1
ATOM 969 C C . HIS A 1 118 ? 11.229 -9.512 -14.787 1.00 92.25 118 HIS A C 1
ATOM 971 O O . HIS A 1 118 ? 10.416 -10.433 -14.747 1.00 92.25 118 HIS A O 1
ATOM 977 N N . ILE A 1 119 ? 10.921 -8.328 -15.326 1.00 92.00 119 ILE A N 1
ATOM 978 C CA . ILE A 1 119 ? 9.598 -8.002 -15.872 1.00 92.00 119 ILE A CA 1
ATOM 979 C C . ILE A 1 119 ? 9.465 -8.584 -17.283 1.00 92.00 119 ILE A C 1
ATOM 981 O O . ILE A 1 119 ? 10.203 -8.191 -18.192 1.00 92.00 119 ILE A O 1
ATOM 985 N N . ASN A 1 120 ? 8.482 -9.462 -17.506 1.00 92.88 120 ASN A N 1
ATOM 986 C CA . ASN A 1 120 ? 8.190 -9.943 -18.855 1.00 92.88 120 ASN A CA 1
ATOM 987 C C . ASN A 1 120 ? 7.510 -8.849 -19.679 1.00 92.88 120 ASN A C 1
ATOM 989 O O . ASN A 1 120 ? 6.671 -8.090 -19.193 1.00 92.88 120 ASN A O 1
ATOM 993 N N . ALA A 1 121 ? 7.819 -8.794 -20.974 1.00 94.38 121 ALA A N 1
ATOM 994 C CA . ALA A 1 121 ? 7.233 -7.790 -21.858 1.00 94.38 121 ALA A CA 1
ATOM 995 C C . ALA A 1 121 ? 5.707 -7.906 -22.003 1.00 94.38 121 ALA A C 1
ATOM 997 O O . ALA A 1 121 ? 5.049 -6.892 -22.265 1.00 94.38 121 ALA A O 1
ATOM 998 N N . ASP A 1 122 ? 5.166 -9.109 -21.821 1.00 95.81 122 ASP A N 1
ATOM 999 C CA . ASP A 1 122 ? 3.730 -9.388 -21.872 1.00 95.81 122 ASP A CA 1
ATOM 1000 C C . ASP A 1 122 ? 2.995 -8.880 -20.619 1.00 95.81 122 ASP A C 1
ATOM 1002 O O . ASP A 1 122 ? 1.815 -8.548 -20.701 1.00 95.81 122 ASP A O 1
ATOM 1006 N N . ASP A 1 123 ? 3.712 -8.686 -19.506 1.00 94.69 123 ASP A N 1
ATOM 1007 C CA . ASP A 1 123 ? 3.171 -8.142 -18.252 1.00 94.69 123 ASP A CA 1
ATOM 1008 C C . ASP A 1 123 ? 3.129 -6.599 -18.246 1.00 94.69 123 ASP A C 1
ATOM 1010 O O . ASP A 1 123 ? 2.625 -5.977 -17.310 1.00 94.69 123 ASP A O 1
ATOM 1014 N N . VAL A 1 124 ? 3.629 -5.941 -19.304 1.00 96.25 124 VAL A N 1
ATOM 1015 C 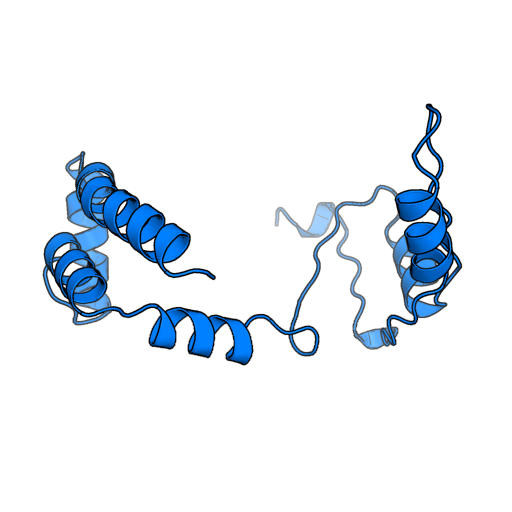CA . VAL A 1 124 ? 3.638 -4.473 -19.421 1.00 96.25 124 VAL A CA 1
ATOM 1016 C C . VAL A 1 124 ? 2.636 -4.000 -20.467 1.00 96.25 124 VAL A C 1
ATOM 1018 O O . VAL A 1 124 ? 2.864 -4.109 -21.677 1.00 96.25 124 VAL A O 1
ATOM 1021 N N . SER A 1 125 ? 1.557 -3.373 -20.003 1.00 96.31 125 SER A N 1
ATOM 1022 C CA . SER A 1 125 ? 0.526 -2.774 -20.856 1.00 96.31 125 SER A CA 1
ATOM 1023 C C . SER A 1 125 ? 0.651 -1.253 -20.924 1.00 96.31 125 SER A C 1
ATOM 1025 O O . SER A 1 125 ? 0.878 -0.589 -19.916 1.00 96.31 125 SER A O 1
ATOM 1027 N N . ILE A 1 126 ? 0.478 -0.690 -22.122 1.00 96.56 126 ILE A N 1
ATOM 1028 C CA . ILE A 1 126 ? 0.429 0.761 -22.338 1.00 96.56 126 ILE A CA 1
ATOM 1029 C C . ILE A 1 126 ? -1.015 1.129 -22.660 1.00 96.56 126 ILE A C 1
ATOM 1031 O O . ILE A 1 126 ? -1.558 0.664 -23.660 1.00 96.56 126 ILE A O 1
ATOM 1035 N N . ILE A 1 127 ? -1.610 1.983 -21.831 1.00 95.19 127 ILE A N 1
ATOM 1036 C CA . ILE A 1 127 ? -2.968 2.496 -22.025 1.00 95.19 127 ILE A CA 1
ATOM 1037 C C . ILE A 1 127 ? -2.860 3.957 -22.489 1.00 95.19 127 ILE A C 1
ATOM 1039 O O . ILE A 1 127 ? -2.348 4.786 -21.733 1.00 95.19 127 ILE A O 1
ATOM 1043 N N . PRO A 1 128 ? -3.291 4.293 -23.721 1.00 93.38 128 PRO A N 1
ATOM 1044 C CA . PRO A 1 128 ? -3.375 5.680 -24.175 1.00 93.38 128 PRO A CA 1
ATOM 1045 C C . PRO A 1 128 ? -4.352 6.484 -23.314 1.00 93.38 128 PRO A C 1
ATOM 1047 O O . PRO A 1 128 ? -5.369 5.953 -22.866 1.00 93.38 128 PRO A O 1
ATOM 1050 N N . VAL A 1 129 ? -4.080 7.775 -23.111 1.00 90.62 129 VAL A N 1
ATOM 1051 C CA . VAL A 1 129 ? -4.919 8.638 -22.260 1.00 90.62 129 VAL A CA 1
ATOM 1052 C C . VAL A 1 129 ? -6.359 8.731 -22.772 1.00 90.62 129 VAL A C 1
ATOM 1054 O O . VAL A 1 129 ? -7.299 8.800 -21.984 1.00 90.62 129 VAL A O 1
ATOM 1057 N N . GLU A 1 130 ? -6.546 8.642 -24.088 1.00 90.88 130 GLU A N 1
ATOM 1058 C CA . GLU A 1 130 ? -7.843 8.669 -24.763 1.00 90.88 130 GLU A CA 1
ATOM 1059 C C . GLU A 1 130 ? -8.725 7.457 -24.419 1.00 90.88 130 GLU A C 1
ATOM 1061 O O . GLU A 1 130 ? -9.938 7.507 -24.616 1.00 90.88 130 GLU A O 1
ATOM 1066 N N . ALA A 1 131 ? -8.130 6.372 -23.912 1.00 91.25 131 ALA A N 1
ATOM 1067 C CA . ALA A 1 131 ? -8.835 5.166 -23.486 1.00 91.25 131 ALA A CA 1
ATOM 1068 C C . ALA A 1 131 ? -9.175 5.159 -21.983 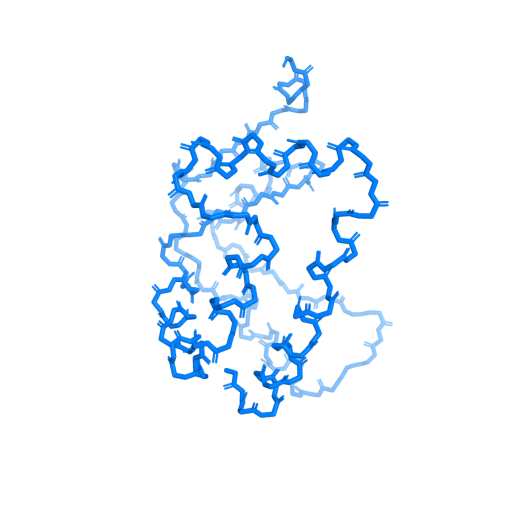1.00 91.25 131 ALA A C 1
ATOM 1070 O O . ALA A 1 131 ? -9.918 4.292 -21.539 1.00 91.25 131 ALA A O 1
ATOM 1071 N N . VAL A 1 132 ? -8.640 6.097 -21.188 1.00 85.94 132 VAL A N 1
ATOM 1072 C CA . VAL A 1 132 ? -8.828 6.121 -19.723 1.00 85.94 132 VAL A CA 1
ATOM 1073 C C . VAL A 1 132 ? -10.169 6.740 -19.315 1.00 85.94 132 VAL A C 1
ATOM 1075 O O . VAL A 1 132 ? -10.733 6.353 -18.297 1.00 85.94 132 VAL A O 1
ATOM 1078 N N . PHE A 1 133 ? -10.678 7.702 -20.090 1.00 81.62 133 PHE A N 1
ATOM 1079 C CA . PHE A 1 133 ? -11.869 8.495 -19.749 1.00 81.62 133 PHE A CA 1
ATOM 1080 C C . PHE A 1 133 ? -13.105 8.156 -20.599 1.00 81.62 133 PHE A C 1
ATOM 1082 O O . PHE A 1 133 ? -13.942 9.030 -20.824 1.00 81.62 133 PHE A O 1
ATOM 1089 N N . GLN A 1 134 ? -13.189 6.926 -21.110 1.00 61.81 134 GLN A N 1
ATOM 1090 C CA . GLN A 1 134 ? -14.361 6.438 -21.848 1.00 61.81 134 GLN A CA 1
ATOM 1091 C C . GLN A 1 134 ? -15.436 5.887 -20.914 1.00 61.81 134 GLN A C 1
ATOM 1093 O O . GLN A 1 134 ? -15.072 5.322 -19.859 1.00 61.81 134 GLN A O 1
#